Protein AF-X8E002-F1 (afdb_monomer)

Foldseek 3Di:
DDPPDPPCCCPPPPNDPVVCVVPPVVVVCPLAQHQQCVVDPVNVVVLPVPDDPVRSVVCVVVSSVVSNCVNNVPVDDDDPPDPDPDDDDDDDDDDDDDDD

pLDDT: mean 70.79, std 21.94, range [33.16, 97.94]

Organism: NCBI:txid1299334

Secondary structure (DSSP, 8-state):
--------GGGSTT--HHHHHHT-GGG--TTTTS-HHHH-HHHHHHHHHHS-HHHHHHHHHHHHHHHHHHTT---S-PPPPP------------------

Structure (mmCIF, N/CA/C/O backbone):
data_AF-X8E002-F1
#
_entry.id   AF-X8E002-F1
#
loop_
_atom_site.group_PDB
_atom_site.id
_atom_site.type_symbol
_atom_site.label_atom_id
_atom_site.label_alt_id
_atom_site.label_comp_id
_atom_site.label_asym_id
_atom_site.label_entity_id
_atom_site.label_seq_id
_atom_site.pdbx_PDB_ins_code
_atom_site.Cartn_x
_atom_site.Cartn_y
_atom_site.Cartn_z
_atom_site.occupancy
_atom_site.B_iso_or_equiv
_atom_site.auth_seq_id
_atom_site.auth_comp_id
_atom_site.auth_asym_id
_atom_site.auth_atom_id
_atom_site.pdbx_PDB_model_num
ATOM 1 N N . MET A 1 1 ? -12.695 -11.839 -31.600 1.00 43.66 1 MET A N 1
ATOM 2 C CA . MET A 1 1 ? -11.827 -11.661 -30.417 1.00 43.66 1 MET A CA 1
ATOM 3 C C . MET A 1 1 ? -10.729 -10.726 -30.858 1.00 43.66 1 MET A C 1
ATOM 5 O O . MET A 1 1 ? -9.981 -11.103 -31.743 1.00 43.66 1 MET A O 1
ATOM 9 N N . SER A 1 2 ? -10.803 -9.481 -30.387 1.00 46.84 2 SER A N 1
ATOM 10 C CA . SER A 1 2 ? -10.065 -8.335 -30.922 1.00 46.84 2 SER A CA 1
ATOM 11 C C . SER A 1 2 ? -8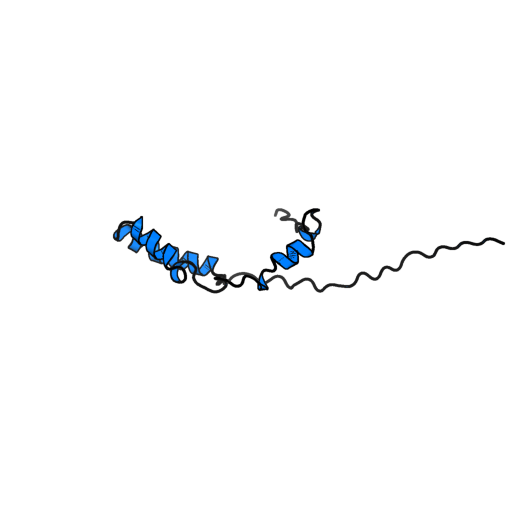.564 -8.572 -30.889 1.00 46.84 2 SER A C 1
ATOM 13 O O . SER A 1 2 ? -8.043 -8.967 -29.844 1.00 46.84 2 SER A O 1
ATOM 15 N N . ASP A 1 3 ? -7.914 -8.268 -32.010 1.00 48.09 3 ASP A N 1
ATOM 16 C CA . ASP A 1 3 ? -6.507 -7.904 -32.103 1.00 48.09 3 ASP A CA 1
ATOM 17 C C . ASP A 1 3 ? -6.197 -6.847 -31.035 1.00 48.09 3 ASP A C 1
ATOM 19 O O . ASP A 1 3 ? -6.311 -5.645 -31.255 1.00 48.09 3 ASP A O 1
ATOM 23 N N . TYR A 1 4 ? -5.817 -7.282 -29.834 1.00 49.81 4 TYR A N 1
ATOM 24 C CA . TYR A 1 4 ? -4.817 -6.540 -29.078 1.00 49.81 4 TYR A CA 1
ATOM 25 C C . TYR A 1 4 ? -3.509 -6.804 -29.807 1.00 49.81 4 TYR A C 1
ATOM 27 O O . TYR A 1 4 ? -2.717 -7.668 -29.418 1.00 49.81 4 TYR A O 1
ATOM 35 N N . ASP A 1 5 ? -3.387 -6.120 -30.944 1.00 51.22 5 ASP A N 1
ATOM 36 C CA . ASP A 1 5 ? -2.207 -6.091 -31.775 1.00 51.22 5 ASP A CA 1
ATOM 37 C C . ASP A 1 5 ? -1.007 -5.891 -30.862 1.00 51.22 5 ASP A C 1
ATOM 39 O O . ASP A 1 5 ? -1.016 -5.094 -29.917 1.00 51.22 5 ASP A O 1
ATOM 43 N N . VAL A 1 6 ? 0.016 -6.695 -31.109 1.00 57.56 6 VAL A N 1
ATOM 44 C CA . VAL A 1 6 ? 1.308 -6.556 -30.461 1.00 57.56 6 VAL A CA 1
ATOM 45 C C . VAL A 1 6 ? 1.857 -5.211 -30.915 1.00 57.56 6 VAL A C 1
ATOM 47 O O . VAL A 1 6 ? 2.531 -5.125 -31.938 1.00 57.56 6 VAL A O 1
ATOM 50 N N . GLU A 1 7 ? 1.516 -4.155 -30.178 1.00 57.69 7 GLU A N 1
ATOM 51 C CA . GLU A 1 7 ? 2.050 -2.822 -30.393 1.00 57.69 7 GLU A CA 1
ATOM 52 C C . GLU A 1 7 ? 3.564 -2.958 -30.392 1.00 57.69 7 GLU A C 1
ATOM 54 O O . GLU A 1 7 ? 4.182 -3.350 -29.395 1.00 57.69 7 GLU A O 1
ATOM 59 N N . ALA A 1 8 ? 4.168 -2.695 -31.546 1.00 66.81 8 ALA A N 1
ATOM 60 C CA . ALA A 1 8 ? 5.606 -2.679 -31.689 1.00 66.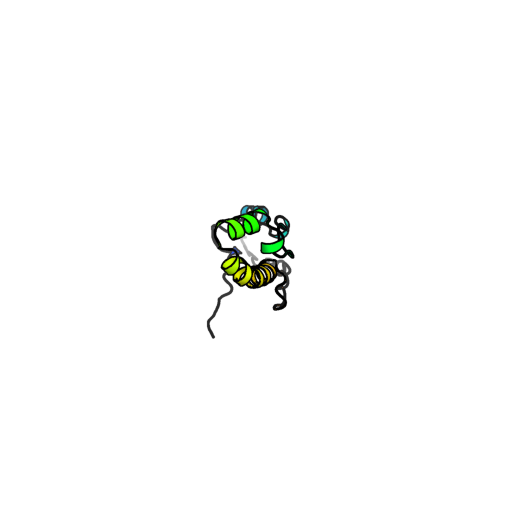81 8 ALA A CA 1
ATOM 61 C C . ALA A 1 8 ? 6.108 -1.381 -31.052 1.00 66.81 8 ALA A C 1
ATOM 63 O O . ALA A 1 8 ? 6.580 -0.485 -31.745 1.00 66.81 8 ALA A O 1
ATOM 64 N N . VAL A 1 9 ? 5.977 -1.275 -29.724 1.00 65.62 9 VAL A N 1
ATOM 65 C CA . VAL A 1 9 ? 6.391 -0.121 -28.915 1.00 65.62 9 VAL A CA 1
ATOM 66 C C . VAL A 1 9 ? 7.856 0.219 -29.198 1.00 65.62 9 VAL A C 1
ATOM 68 O O . VAL A 1 9 ? 8.227 1.387 -29.208 1.00 65.62 9 VAL A O 1
ATOM 71 N N . ASP A 1 10 ? 8.666 -0.781 -29.548 1.00 65.62 10 ASP A N 1
ATOM 72 C CA . ASP A 1 10 ? 10.064 -0.651 -29.975 1.00 65.62 10 ASP A CA 1
ATOM 73 C C . ASP A 1 10 ? 10.264 0.088 -31.315 1.00 65.62 10 ASP A C 1
ATOM 75 O O . ASP A 1 10 ? 11.369 0.527 -31.615 1.00 65.62 10 ASP A O 1
ATOM 79 N N . ARG A 1 11 ? 9.220 0.231 -32.143 1.00 70.12 11 ARG A N 1
ATOM 80 C CA . ARG A 1 11 ? 9.248 0.947 -33.435 1.00 70.12 11 ARG A CA 1
ATOM 81 C C . ARG A 1 11 ? 8.759 2.389 -33.334 1.00 70.12 11 ARG A C 1
ATOM 83 O O . ARG A 1 11 ? 8.813 3.116 -34.325 1.00 70.12 11 ARG A O 1
ATOM 90 N N . LEU A 1 12 ? 8.266 2.810 -32.169 1.00 79.69 12 LEU A N 1
ATOM 91 C CA . LEU A 1 12 ? 7.811 4.181 -31.975 1.00 79.69 12 LEU A CA 1
ATOM 92 C C . LEU A 1 12 ? 9.016 5.134 -32.021 1.00 79.69 12 LEU A C 1
ATOM 94 O O . LEU A 1 12 ? 10.057 4.830 -31.438 1.00 79.69 12 LEU A O 1
ATOM 98 N N . PRO A 1 13 ? 8.889 6.319 -32.643 1.00 74.94 13 PRO A N 1
ATOM 99 C CA . PRO A 1 13 ? 10.005 7.254 -32.832 1.00 74.94 13 PRO A CA 1
ATOM 100 C C . PRO A 1 13 ? 10.615 7.774 -31.516 1.00 74.94 13 PRO A C 1
ATOM 102 O O . PRO A 1 13 ? 11.707 8.332 -31.512 1.00 74.94 13 PRO A O 1
ATOM 105 N N . PHE A 1 14 ? 9.928 7.579 -30.389 1.00 75.69 14 PHE A N 1
ATOM 106 C CA . PHE A 1 14 ? 10.372 7.933 -29.038 1.00 75.69 14 PHE A CA 1
ATOM 107 C C . PHE A 1 14 ? 10.814 6.726 -28.190 1.00 75.69 14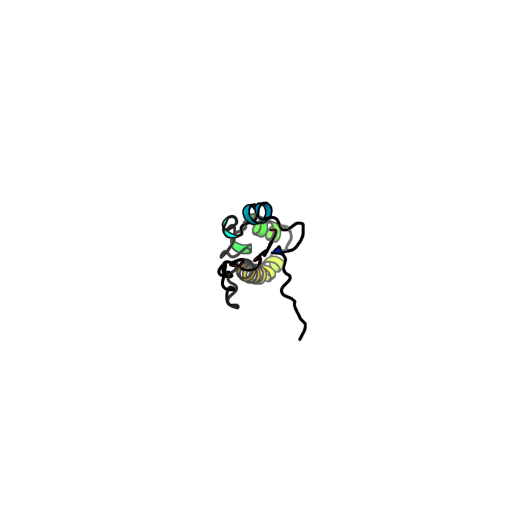 PHE A C 1
ATOM 109 O O . PHE A 1 14 ? 11.024 6.870 -26.980 1.00 75.69 14 PHE A O 1
ATOM 116 N N . SER A 1 15 ? 10.914 5.537 -28.787 1.00 71.38 15 SER A N 1
ATOM 117 C CA . SER A 1 15 ? 11.391 4.309 -28.147 1.00 71.38 15 SER A CA 1
ATOM 118 C C . SER A 1 15 ? 12.861 4.085 -28.502 1.00 71.38 15 SER A C 1
ATOM 120 O O . SER A 1 15 ? 13.215 3.291 -29.368 1.00 71.38 15 SER A O 1
ATOM 122 N N . THR A 1 16 ? 13.742 4.878 -27.889 1.00 82.75 16 THR A N 1
ATOM 123 C CA . THR A 1 16 ? 15.191 4.779 -28.113 1.00 82.75 16 THR A CA 1
ATOM 124 C C . THR A 1 16 ? 15.821 3.742 -27.183 1.00 82.75 16 THR A C 1
ATOM 126 O O . THR A 1 16 ? 15.363 3.543 -26.057 1.00 82.75 16 THR A O 1
ATOM 129 N N . ALA A 1 17 ? 16.928 3.126 -27.613 1.00 79.94 17 ALA A N 1
ATOM 130 C CA . ALA A 1 17 ? 17.685 2.188 -26.777 1.00 79.94 17 ALA A CA 1
ATOM 131 C C . ALA A 1 17 ? 18.165 2.831 -25.462 1.00 79.94 17 ALA A C 1
ATOM 133 O O . ALA A 1 17 ? 18.145 2.195 -24.415 1.00 79.94 17 ALA A O 1
ATOM 134 N N . GLU A 1 18 ? 18.526 4.114 -25.497 1.00 82.75 18 GLU A N 1
ATOM 135 C CA . GLU A 1 18 ? 18.917 4.880 -24.310 1.00 82.75 18 GLU A CA 1
ATOM 136 C C . GLU A 1 18 ? 17.759 5.035 -23.308 1.00 82.75 18 GLU A C 1
ATOM 138 O O . GLU A 1 18 ? 17.945 4.885 -22.100 1.00 82.75 18 GLU A O 1
ATOM 143 N N . LYS A 1 19 ? 16.537 5.290 -23.797 1.00 79.06 19 LYS A N 1
ATOM 144 C CA . LYS A 1 19 ? 15.335 5.353 -22.956 1.00 79.06 19 LYS A CA 1
ATOM 145 C C . LYS A 1 19 ? 14.996 3.979 -22.376 1.00 79.06 19 LYS A C 1
ATOM 147 O O . LYS A 1 19 ? 14.644 3.898 -21.202 1.00 79.06 19 LYS A O 1
ATOM 152 N N . ALA A 1 20 ? 15.120 2.921 -23.177 1.00 79.38 20 ALA A N 1
ATOM 153 C CA . ALA A 1 20 ? 14.899 1.550 -22.730 1.00 79.38 20 ALA A CA 1
ATOM 154 C C . ALA A 1 20 ? 15.900 1.139 -21.638 1.00 79.38 20 ALA A C 1
ATOM 156 O O . ALA A 1 20 ? 15.494 0.557 -20.638 1.00 79.38 20 ALA A O 1
ATOM 157 N N . GLU A 1 21 ? 17.180 1.501 -21.779 1.00 81.69 21 GLU A N 1
ATOM 158 C CA . GLU A 1 21 ? 18.211 1.254 -20.762 1.00 81.69 2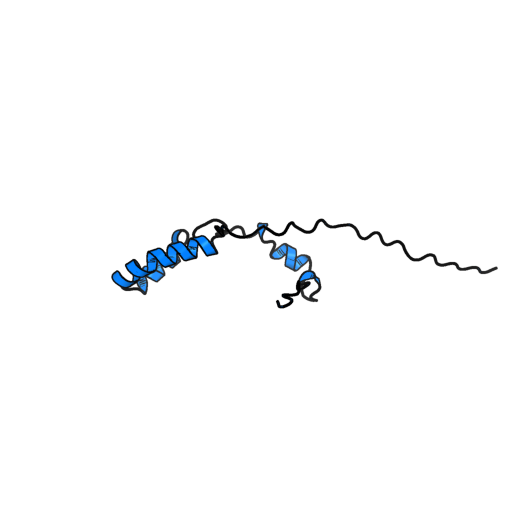1 GLU A CA 1
ATOM 159 C C . GLU A 1 21 ? 17.902 1.987 -19.453 1.00 81.69 21 GLU A C 1
ATOM 161 O O . GLU A 1 21 ? 17.945 1.394 -18.375 1.00 81.69 21 GLU A O 1
ATOM 166 N N . ARG A 1 22 ? 17.524 3.270 -19.548 1.00 82.00 22 ARG A N 1
ATOM 167 C CA . ARG A 1 22 ? 17.183 4.101 -18.387 1.00 82.00 22 ARG A CA 1
ATOM 168 C C . ARG A 1 22 ? 16.029 3.521 -17.576 1.00 82.00 22 ARG A C 1
ATOM 170 O O . ARG A 1 22 ? 16.067 3.612 -16.360 1.00 82.00 22 ARG A O 1
ATOM 177 N N . TYR A 1 23 ? 15.029 2.933 -18.234 1.00 76.19 23 TYR A N 1
ATOM 178 C CA . TYR A 1 23 ? 13.837 2.368 -17.593 1.00 76.19 23 TYR A CA 1
ATOM 179 C C . TYR A 1 23 ? 13.825 0.835 -17.563 1.00 76.19 23 TYR A C 1
ATOM 181 O O . TYR A 1 23 ? 12.755 0.236 -17.433 1.00 76.19 23 TYR A O 1
ATOM 189 N N . ARG A 1 24 ? 14.997 0.188 -17.664 1.00 77.94 24 ARG A N 1
ATOM 190 C CA . ARG A 1 24 ? 15.107 -1.268 -17.519 1.00 77.94 24 ARG A CA 1
ATOM 191 C C . ARG A 1 24 ? 14.462 -1.710 -16.217 1.00 77.94 24 ARG A C 1
ATOM 193 O O . ARG A 1 24 ? 14.876 -1.296 -15.136 1.00 77.94 24 ARG A O 1
ATOM 200 N N . THR A 1 25 ? 13.444 -2.556 -16.322 1.00 70.62 25 THR A N 1
ATOM 201 C CA . THR A 1 25 ? 12.642 -3.002 -15.179 1.00 70.62 25 THR A CA 1
ATOM 202 C C . THR A 1 25 ? 13.502 -3.696 -14.120 1.00 70.62 25 THR A C 1
ATOM 204 O O . THR A 1 25 ? 13.241 -3.556 -12.930 1.00 70.62 25 THR A O 1
ATOM 207 N N . GLU A 1 26 ? 14.576 -4.375 -14.529 1.00 75.50 26 GLU A N 1
ATOM 208 C CA . GLU A 1 26 ? 15.538 -5.036 -13.641 1.00 75.50 26 GLU A CA 1
ATOM 209 C C . GLU A 1 26 ? 16.270 -4.065 -12.707 1.00 75.50 26 GLU A C 1
ATOM 211 O O . GLU A 1 26 ? 16.701 -4.481 -11.631 1.00 75.50 26 GLU A O 1
ATOM 216 N N . ASN A 1 27 ? 16.376 -2.788 -13.091 1.00 77.75 27 ASN A N 1
ATOM 217 C CA . ASN A 1 27 ? 16.993 -1.732 -12.288 1.00 77.75 27 ASN A CA 1
ATOM 218 C C . ASN A 1 27 ? 16.027 -1.168 -11.230 1.00 77.75 27 ASN A C 1
ATOM 220 O O . ASN A 1 27 ? 16.462 -0.516 -10.283 1.00 77.75 27 ASN A O 1
ATOM 224 N N . TYR A 1 28 ? 14.724 -1.438 -11.360 1.00 69.06 28 TYR A N 1
ATOM 225 C CA . TYR A 1 28 ? 13.663 -0.934 -10.486 1.00 69.06 28 TYR A CA 1
ATOM 226 C C . TYR A 1 28 ? 12.899 -2.091 -9.838 1.00 69.06 28 TYR A C 1
ATOM 228 O O . TYR A 1 28 ? 11.702 -2.272 -10.036 1.00 69.06 28 TYR A O 1
ATOM 236 N N . GLN A 1 29 ? 13.602 -2.884 -9.030 1.00 66.38 29 GLN A N 1
ATOM 237 C CA . GLN A 1 29 ? 13.013 -4.023 -8.308 1.00 66.38 29 GLN A CA 1
ATOM 238 C C . GLN A 1 29 ? 12.168 -3.608 -7.093 1.00 66.38 29 GLN A C 1
ATOM 240 O O . GLN A 1 29 ? 11.574 -4.459 -6.430 1.00 66.38 29 GLN A O 1
ATOM 245 N N . GLY A 1 30 ? 12.133 -2.312 -6.772 1.00 71.62 30 GLY A N 1
ATOM 246 C CA . GLY A 1 30 ? 11.433 -1.778 -5.608 1.00 71.62 30 GLY A CA 1
ATOM 247 C C . GLY A 1 30 ? 9.969 -2.217 -5.570 1.00 71.62 30 GLY A C 1
ATOM 248 O O . GLY A 1 30 ? 9.235 -2.037 -6.537 1.00 71.62 30 GLY A O 1
ATOM 249 N N . ALA A 1 31 ? 9.577 -2.818 -4.444 1.00 63.94 31 ALA A N 1
ATOM 250 C CA . ALA A 1 31 ? 8.250 -3.372 -4.161 1.00 63.94 31 ALA A CA 1
ATOM 251 C C . ALA A 1 31 ? 7.771 -4.524 -5.074 1.00 63.94 31 ALA A C 1
ATOM 253 O O . AL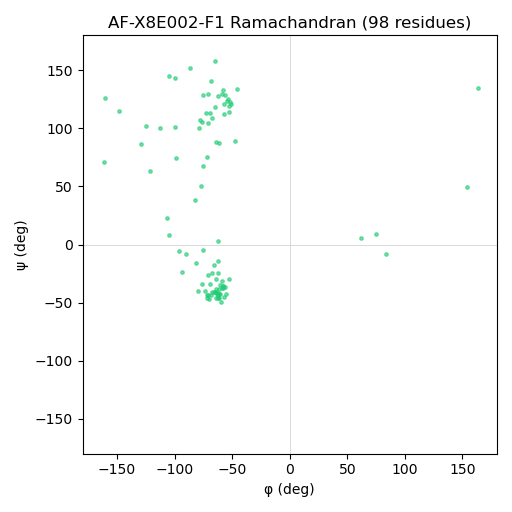A A 1 31 ? 6.650 -5.011 -4.906 1.00 63.94 31 ALA A O 1
ATOM 254 N N . VAL A 1 32 ? 8.607 -5.026 -5.990 1.00 72.88 32 VAL A N 1
ATOM 255 C CA . VAL A 1 32 ? 8.310 -6.246 -6.754 1.00 72.88 32 VAL A CA 1
ATOM 256 C C . VAL A 1 32 ? 8.398 -7.454 -5.818 1.00 72.88 32 VAL A C 1
ATOM 258 O O . VAL A 1 32 ? 9.370 -7.640 -5.095 1.00 72.88 32 VAL A O 1
ATOM 261 N N . GLY A 1 33 ? 7.372 -8.295 -5.824 1.00 73.94 33 GLY A N 1
ATOM 262 C CA . GLY A 1 33 ? 7.226 -9.465 -4.952 1.00 73.94 33 GLY A CA 1
ATOM 263 C C . GLY A 1 33 ? 6.658 -9.171 -3.557 1.00 73.94 33 GLY A C 1
ATOM 264 O O . GLY A 1 33 ? 6.358 -10.116 -2.825 1.00 73.94 33 GLY A O 1
ATOM 265 N N . LEU A 1 34 ? 6.499 -7.901 -3.173 1.00 82.56 34 LEU A N 1
ATOM 266 C CA . LEU A 1 34 ? 6.096 -7.495 -1.824 1.00 82.56 34 LEU A CA 1
ATOM 267 C C . LEU A 1 34 ? 4.640 -7.045 -1.784 1.00 82.56 34 LEU A C 1
ATOM 269 O O . LEU A 1 34 ? 4.159 -6.412 -2.711 1.00 82.56 34 LEU A O 1
ATOM 273 N N . ASN A 1 35 ? 3.936 -7.314 -0.686 1.00 88.81 35 ASN A N 1
ATOM 274 C CA . ASN A 1 35 ? 2.598 -6.766 -0.501 1.00 88.81 35 ASN A CA 1
ATOM 275 C C . ASN A 1 35 ? 2.688 -5.243 -0.330 1.00 88.81 35 ASN A C 1
ATOM 277 O O . ASN A 1 35 ? 3.135 -4.776 0.714 1.00 88.81 35 ASN A O 1
ATOM 281 N N . TRP A 1 36 ? 2.241 -4.485 -1.331 1.00 88.56 36 TRP A N 1
ATOM 282 C CA . TRP A 1 36 ? 2.399 -3.026 -1.347 1.00 88.56 36 TRP A CA 1
ATOM 283 C C . TRP A 1 36 ? 1.774 -2.327 -0.136 1.00 88.56 36 TRP A C 1
ATOM 285 O O . TRP A 1 36 ? 2.360 -1.383 0.375 1.00 88.56 36 TRP A O 1
ATOM 295 N N . TYR A 1 37 ? 0.640 -2.818 0.373 1.00 92.44 37 TYR A N 1
ATOM 296 C CA . TYR A 1 37 ? 0.012 -2.244 1.564 1.00 92.44 37 TYR A CA 1
ATOM 297 C C . TYR A 1 37 ? 0.828 -2.526 2.833 1.00 92.44 37 TYR A C 1
ATOM 299 O O . TYR A 1 37 ? 1.120 -1.621 3.611 1.00 92.44 37 TYR A O 1
ATOM 307 N N . ARG A 1 38 ? 1.268 -3.775 3.032 1.00 91.88 38 ARG A N 1
ATOM 308 C CA . ARG A 1 38 ? 2.057 -4.153 4.221 1.00 91.88 38 ARG A CA 1
ATOM 309 C C . ARG A 1 38 ? 3.476 -3.591 4.217 1.00 91.88 38 ARG A C 1
ATOM 311 O O . ARG A 1 38 ? 4.062 -3.431 5.283 1.00 91.88 38 ARG A O 1
ATOM 318 N N . SER A 1 39 ? 4.033 -3.329 3.041 1.00 90.56 39 SER A N 1
ATOM 319 C CA . SER A 1 39 ? 5.403 -2.840 2.883 1.00 90.56 39 SER A CA 1
ATOM 320 C C . SER A 1 39 ? 5.526 -1.316 2.891 1.00 90.56 39 SER A C 1
ATOM 322 O O . SER A 1 39 ? 6.654 -0.834 2.943 1.00 90.56 39 SER A O 1
ATOM 324 N N . ASP A 1 40 ? 4.417 -0.569 2.872 1.00 91.19 40 ASP A N 1
ATOM 325 C CA . ASP A 1 40 ? 4.407 0.898 2.906 1.00 91.19 40 ASP A CA 1
ATOM 326 C C . ASP A 1 40 ? 3.801 1.435 4.224 1.00 91.19 40 ASP A C 1
ATOM 328 O O . ASP A 1 40 ? 2.575 1.507 4.372 1.00 91.19 40 ASP A O 1
ATOM 332 N N . PRO A 1 41 ? 4.642 1.845 5.194 1.00 93.56 41 PRO A N 1
ATOM 333 C CA . PRO A 1 41 ? 4.184 2.449 6.445 1.00 93.56 41 PRO A CA 1
ATOM 334 C C . PRO A 1 41 ? 3.459 3.786 6.253 1.00 93.56 41 PRO A C 1
ATOM 336 O O . PRO A 1 41 ? 2.582 4.128 7.044 1.00 93.56 41 PRO A O 1
ATOM 339 N N . THR A 1 42 ? 3.806 4.547 5.210 1.00 95.88 42 THR A N 1
ATOM 340 C CA . THR A 1 42 ? 3.159 5.832 4.913 1.00 95.88 42 THR A CA 1
ATOM 341 C C . THR A 1 42 ? 1.728 5.591 4.469 1.00 95.88 42 THR A C 1
ATOM 343 O O . THR A 1 42 ? 0.811 6.257 4.943 1.00 95.88 42 THR A O 1
ATOM 346 N N . LEU A 1 43 ? 1.516 4.596 3.607 1.00 94.31 43 LEU A N 1
ATOM 347 C CA . LEU A 1 43 ? 0.182 4.206 3.177 1.00 94.31 43 LEU A CA 1
ATOM 348 C C . LEU A 1 43 ? -0.672 3.716 4.352 1.00 94.31 43 LEU A C 1
ATOM 350 O O . LEU A 1 43 ? -1.808 4.161 4.489 1.00 94.31 43 LEU A O 1
ATOM 354 N N . GLN A 1 44 ? -0.128 2.865 5.228 1.00 96.25 44 GLN A N 1
ATOM 355 C CA . GLN A 1 44 ? -0.829 2.422 6.443 1.00 96.25 44 GLN A CA 1
ATOM 356 C C . GLN A 1 44 ? -1.233 3.607 7.326 1.00 96.25 44 GLN A C 1
ATOM 358 O O . GLN A 1 44 ? -2.381 3.694 7.759 1.00 96.25 44 GLN A O 1
ATOM 363 N N . PHE A 1 45 ? -0.315 4.554 7.534 1.00 97.44 45 PHE A N 1
ATOM 364 C CA . PHE A 1 45 ? -0.597 5.773 8.285 1.00 97.44 45 PHE A CA 1
ATOM 365 C C . PHE A 1 45 ? -1.700 6.612 7.632 1.00 97.44 45 PHE A C 1
ATOM 367 O O . PHE A 1 45 ? -2.623 7.042 8.318 1.00 97.44 45 PHE A O 1
ATOM 374 N N . MET A 1 46 ? -1.655 6.817 6.311 1.00 97.94 46 MET A N 1
ATOM 375 C CA . MET A 1 46 ? -2.704 7.560 5.609 1.00 97.94 46 MET A CA 1
ATOM 376 C C . MET A 1 46 ? -4.068 6.883 5.746 1.00 97.94 46 MET A C 1
ATOM 378 O O . MET A 1 46 ? -5.057 7.570 5.981 1.00 97.94 46 MET A O 1
ATOM 382 N N . MET A 1 47 ? -4.142 5.554 5.625 1.00 97.69 47 MET A N 1
ATOM 383 C CA . MET A 1 47 ? -5.412 4.839 5.788 1.00 97.69 47 MET A CA 1
ATOM 384 C C . MET A 1 47 ? -5.958 5.005 7.208 1.00 97.69 47 MET A C 1
ATOM 386 O O . MET A 1 47 ? -7.135 5.305 7.364 1.00 97.69 47 MET A O 1
ATOM 390 N N . ALA A 1 48 ? -5.101 4.911 8.228 1.00 96.81 48 ALA A N 1
ATOM 391 C CA . ALA A 1 48 ? -5.493 5.151 9.616 1.00 96.81 48 ALA A CA 1
ATOM 392 C C . ALA A 1 48 ? -5.859 6.614 9.920 1.00 96.81 48 ALA A C 1
ATOM 394 O O . ALA A 1 48 ? -6.596 6.875 10.865 1.00 96.81 48 ALA A O 1
ATOM 395 N N . TYR A 1 49 ? -5.345 7.568 9.141 1.00 97.56 49 TYR A N 1
ATOM 396 C CA . TYR A 1 49 ? -5.665 8.985 9.294 1.00 97.56 49 TYR A CA 1
ATOM 397 C C . TYR A 1 49 ? -7.016 9.358 8.667 1.00 97.56 49 TYR A C 1
ATOM 399 O O . TYR A 1 49 ? -7.751 10.164 9.232 1.00 97.56 49 TYR A O 1
ATOM 407 N N . TYR A 1 50 ? -7.335 8.803 7.493 1.00 97.81 50 TYR A N 1
ATOM 408 C CA . TYR A 1 50 ? -8.531 9.183 6.732 1.00 97.81 50 TYR A CA 1
ATOM 409 C C . TYR A 1 50 ? -9.761 8.319 7.008 1.00 97.81 50 TYR A C 1
ATOM 411 O O . TYR A 1 50 ? -10.872 8.783 6.762 1.00 97.81 50 TYR A O 1
ATOM 419 N N . LEU A 1 51 ? -9.582 7.086 7.481 1.00 97.31 51 LEU A N 1
ATOM 420 C CA . LEU A 1 51 ? -10.681 6.166 7.761 1.00 97.31 51 LEU A CA 1
ATOM 421 C C . LEU A 1 51 ? -11.001 6.149 9.253 1.00 97.31 51 LEU A C 1
ATOM 423 O O . LEU A 1 51 ? -10.100 6.186 10.094 1.00 97.31 51 LEU A O 1
ATOM 427 N N . GLN A 1 52 ? -12.286 6.033 9.582 1.00 97.62 52 GLN A N 1
ATOM 428 C CA . GLN A 1 52 ? -12.684 5.682 10.940 1.00 97.62 52 GLN A CA 1
ATOM 429 C C . GLN A 1 52 ? -12.206 4.262 11.289 1.00 97.62 52 GLN A C 1
ATOM 431 O O . GLN A 1 52 ? -11.954 3.451 10.392 1.00 97.62 52 GLN A O 1
ATOM 436 N N . PRO A 1 53 ? -12.065 3.917 12.582 1.00 97.12 53 PRO A N 1
ATOM 437 C CA . PRO A 1 53 ? -11.529 2.615 12.983 1.00 97.12 53 PRO A CA 1
ATOM 438 C C . PRO A 1 53 ? -12.294 1.407 12.417 1.00 97.12 53 PRO A C 1
ATOM 440 O O . PRO A 1 53 ? -11.687 0.394 12.077 1.00 97.12 53 PRO A O 1
ATOM 443 N N . ASP A 1 54 ? -13.616 1.504 12.301 1.00 97.69 54 ASP A N 1
ATOM 444 C CA . ASP A 1 54 ? -14.489 0.477 11.730 1.00 97.69 54 ASP A CA 1
ATOM 445 C C . ASP A 1 54 ? -14.365 0.383 10.202 1.00 97.69 54 ASP A C 1
ATOM 447 O O . ASP A 1 54 ? -14.295 -0.717 9.649 1.00 97.69 54 ASP A O 1
ATOM 451 N N . GLU A 1 55 ? -14.248 1.522 9.522 1.00 97.81 55 GLU A N 1
ATOM 452 C CA . GLU A 1 55 ? -13.983 1.589 8.082 1.00 97.81 55 GLU A CA 1
ATOM 453 C C . GLU A 1 55 ? -12.604 1.014 7.738 1.00 97.81 55 GLU A C 1
ATOM 455 O O . GLU A 1 55 ? -12.460 0.265 6.768 1.00 97.81 55 GLU A O 1
ATOM 460 N N . LEU A 1 56 ? -11.590 1.312 8.557 1.00 97.50 56 LEU A N 1
ATOM 461 C CA . LEU A 1 56 ? -10.250 0.756 8.411 1.00 97.50 56 LEU A CA 1
ATOM 462 C C . LEU A 1 56 ? -10.260 -0.759 8.616 1.00 97.50 56 LEU A C 1
ATOM 464 O O . LEU A 1 56 ? -9.691 -1.482 7.800 1.00 97.50 56 LEU A O 1
ATOM 468 N N . ALA A 1 57 ? -10.941 -1.248 9.657 1.00 97.44 57 ALA A N 1
ATOM 469 C CA . ALA A 1 57 ? -11.067 -2.681 9.920 1.00 97.44 57 ALA A CA 1
ATOM 470 C C . ALA A 1 57 ? -11.761 -3.425 8.766 1.00 97.44 57 ALA A C 1
ATOM 472 O O . ALA A 1 57 ? -11.398 -4.559 8.447 1.00 97.44 57 ALA A O 1
ATOM 473 N N . PHE A 1 58 ? -12.728 -2.781 8.106 1.00 97.31 58 PHE A N 1
ATOM 474 C CA . PHE A 1 58 ? -13.349 -3.308 6.894 1.00 97.31 58 PHE A CA 1
ATOM 475 C C . PHE A 1 58 ? -12.399 -3.275 5.685 1.00 97.31 58 PHE A C 1
ATOM 477 O O . PHE A 1 58 ? -12.325 -4.245 4.931 1.00 97.31 58 PHE A O 1
ATOM 484 N N . ALA A 1 59 ? -11.664 -2.181 5.483 1.00 96.62 59 ALA A N 1
ATOM 485 C CA . ALA A 1 59 ? -10.822 -1.973 4.306 1.00 96.62 59 ALA A CA 1
ATOM 486 C C . ALA A 1 59 ? -9.506 -2.771 4.339 1.00 96.62 59 ALA A C 1
ATOM 488 O O . ALA A 1 59 ? -9.027 -3.220 3.295 1.00 96.62 59 ALA A O 1
ATOM 489 N N . GLU A 1 60 ? -8.913 -2.975 5.514 1.00 95.81 60 GLU A N 1
ATOM 490 C CA . GLU A 1 60 ? -7.579 -3.558 5.692 1.00 95.81 60 GLU A CA 1
ATOM 491 C C . GLU A 1 6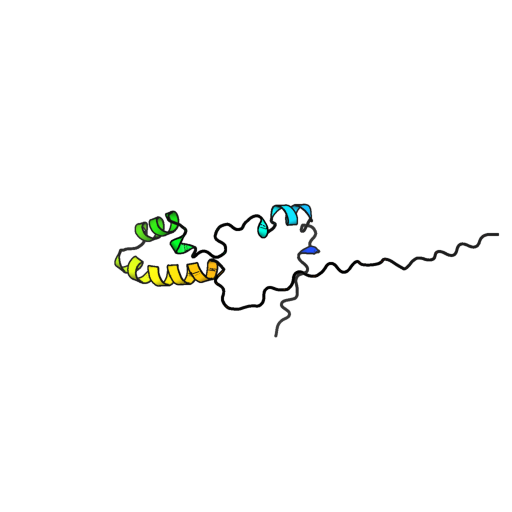0 ? -7.389 -4.946 5.034 1.00 95.81 60 GLU A C 1
ATOM 493 O O . GLU A 1 60 ? -6.367 -5.154 4.358 1.00 95.81 60 GLU A O 1
ATOM 498 N N . PRO A 1 61 ? -8.347 -5.894 5.113 1.00 96.19 61 PRO A N 1
ATOM 499 C CA . PRO A 1 61 ? -8.258 -7.163 4.390 1.00 96.19 61 PRO A CA 1
ATOM 500 C C . PRO A 1 61 ? -8.223 -6.981 2.865 1.00 96.19 61 PRO A C 1
ATOM 502 O O . PRO A 1 61 ? -7.473 -7.675 2.170 1.00 96.19 61 PRO A O 1
ATOM 505 N N . HIS A 1 62 ? -8.996 -6.032 2.329 1.00 95.31 62 HIS A N 1
ATOM 506 C CA . HIS A 1 62 ? -9.043 -5.738 0.895 1.00 95.31 62 HIS A CA 1
ATOM 507 C C . HIS A 1 62 ? -7.764 -5.049 0.417 1.00 95.31 62 HIS A C 1
ATOM 509 O O . HIS A 1 62 ? -7.201 -5.444 -0.605 1.00 95.31 62 HIS A O 1
ATOM 515 N N . LEU A 1 63 ? -7.262 -4.081 1.185 1.00 94.69 63 LEU A N 1
ATOM 516 C CA . LEU A 1 63 ? -5.997 -3.394 0.926 1.00 94.69 63 LEU A CA 1
ATOM 517 C C . LEU A 1 63 ? -4.825 -4.377 0.935 1.00 94.69 63 LEU A C 1
ATOM 519 O O . LEU A 1 63 ? -3.995 -4.370 0.026 1.00 94.69 63 LEU A O 1
ATOM 523 N N . THR A 1 64 ? -4.816 -5.303 1.895 1.00 93.44 64 THR A N 1
ATOM 524 C CA . THR A 1 64 ? -3.850 -6.402 1.931 1.00 93.44 64 THR A CA 1
ATOM 525 C C . THR A 1 64 ? -3.961 -7.260 0.671 1.00 93.44 64 THR A C 1
ATOM 527 O O . THR A 1 64 ? -2.947 -7.508 0.022 1.00 93.44 64 THR A O 1
ATOM 530 N N . ARG A 1 65 ? -5.167 -7.690 0.279 1.00 90.62 65 ARG A N 1
ATOM 531 C CA . ARG A 1 65 ? -5.371 -8.548 -0.900 1.00 90.62 65 ARG A CA 1
ATOM 532 C C . ARG A 1 65 ? -4.935 -7.876 -2.203 1.00 90.62 65 ARG A C 1
ATOM 534 O O . ARG A 1 65 ? -4.279 -8.512 -3.024 1.00 90.62 65 ARG A O 1
ATOM 541 N N . ILE A 1 66 ? -5.279 -6.604 -2.388 1.00 90.81 66 ILE A N 1
ATOM 542 C CA . ILE A 1 66 ? -4.865 -5.810 -3.551 1.00 90.81 66 ILE A CA 1
ATOM 543 C C . ILE A 1 66 ? -3.348 -5.611 -3.531 1.00 90.81 66 ILE A C 1
ATOM 545 O O . ILE A 1 66 ? -2.697 -5.789 -4.558 1.00 90.81 66 ILE A O 1
ATOM 549 N N . GLY A 1 67 ? -2.765 -5.345 -2.361 1.00 90.06 67 GLY A N 1
ATOM 550 C CA . GLY A 1 67 ? -1.321 -5.229 -2.188 1.00 90.06 67 GLY A CA 1
ATOM 551 C C . GLY A 1 67 ? -0.555 -6.485 -2.614 1.00 90.06 67 GLY A C 1
ATOM 552 O O . GLY A 1 67 ? 0.503 -6.363 -3.224 1.00 90.06 67 GLY A O 1
ATOM 553 N N . GLU A 1 68 ? -1.086 -7.689 -2.367 1.00 87.31 68 GLU A N 1
ATOM 554 C CA . GLU A 1 68 ? -0.490 -8.943 -2.869 1.00 87.31 68 GLU A CA 1
ATOM 555 C C . GLU A 1 68 ? -0.503 -9.035 -4.401 1.00 87.31 68 GLU A C 1
ATOM 557 O O . GLU A 1 68 ? 0.450 -9.541 -4.998 1.00 87.31 68 GLU A O 1
ATOM 562 N N . LEU A 1 69 ? -1.583 -8.567 -5.035 1.00 85.19 69 LEU A N 1
ATOM 563 C CA . LEU A 1 69 ? -1.754 -8.612 -6.489 1.00 85.19 69 LEU A CA 1
ATOM 564 C C . LEU A 1 69 ? -0.839 -7.604 -7.190 1.00 85.19 69 LEU A C 1
ATOM 566 O O . LEU A 1 69 ? -0.154 -7.964 -8.147 1.00 85.19 69 LEU A O 1
ATOM 570 N N . MET A 1 70 ? -0.797 -6.370 -6.685 1.00 80.19 70 MET A N 1
ATOM 571 C CA . MET A 1 70 ? 0.038 -5.288 -7.219 1.00 80.19 70 MET A CA 1
ATOM 572 C C . MET A 1 70 ? 1.528 -5.547 -6.981 1.00 80.19 70 MET A C 1
ATOM 574 O O . MET A 1 70 ? 2.360 -5.295 -7.847 1.00 80.19 70 MET A O 1
ATOM 578 N N . GLY A 1 71 ? 1.835 -6.178 -5.849 1.00 72.06 71 GLY A N 1
ATOM 579 C CA . GLY A 1 71 ? 3.138 -6.705 -5.476 1.00 72.06 71 GLY A CA 1
ATOM 580 C C . GLY A 1 71 ? 3.701 -7.796 -6.367 1.00 72.06 71 GLY A C 1
ATOM 581 O O . G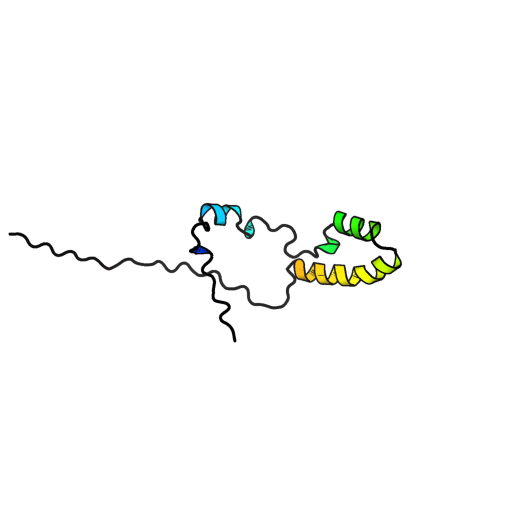LY A 1 71 ? 4.734 -8.357 -6.046 1.00 72.06 71 GLY A O 1
ATOM 582 N N . GLY A 1 72 ? 3.049 -8.188 -7.455 1.00 64.12 72 GLY A N 1
ATOM 583 C CA . GLY A 1 72 ? 3.605 -9.198 -8.349 1.00 64.12 72 GLY A CA 1
ATOM 584 C C . GLY A 1 72 ? 3.540 -10.630 -7.812 1.00 64.12 72 GLY A C 1
ATOM 585 O O . GLY A 1 72 ? 4.023 -11.536 -8.492 1.00 64.12 72 GLY A O 1
ATOM 586 N N . ARG A 1 73 ? 2.840 -10.907 -6.697 1.00 59.12 73 ARG A N 1
ATOM 587 C CA . ARG A 1 73 ? 2.328 -12.267 -6.432 1.00 59.12 73 ARG A CA 1
ATOM 588 C C . ARG A 1 73 ? 1.077 -12.513 -7.286 1.00 59.12 73 ARG A C 1
ATOM 590 O O . ARG A 1 73 ? 0.034 -12.967 -6.821 1.00 59.12 73 ARG A O 1
ATOM 597 N N . TRP A 1 74 ? 1.193 -12.227 -8.580 1.00 48.12 74 TRP A N 1
ATOM 598 C CA . TRP A 1 74 ? 0.204 -12.576 -9.582 1.00 48.12 74 TRP A CA 1
ATOM 599 C C . TRP A 1 74 ? 0.381 -14.055 -9.934 1.00 48.12 74 TRP A C 1
ATOM 601 O O . TRP A 1 74 ? 1.282 -14.444 -10.675 1.00 48.12 74 TRP A O 1
ATOM 611 N N . ARG A 1 75 ? -0.467 -14.918 -9.372 1.00 49.97 75 ARG A N 1
ATOM 612 C CA . ARG A 1 75 ? -0.408 -16.379 -9.558 1.00 49.97 75 ARG A CA 1
ATOM 613 C C . ARG A 1 75 ? -1.090 -16.840 -10.861 1.00 49.97 75 ARG A C 1
ATOM 615 O O . ARG A 1 75 ? -1.768 -17.864 -10.850 1.00 49.97 75 ARG A O 1
ATOM 622 N N . GLY A 1 76 ? -0.962 -16.092 -11.962 1.00 47.12 76 GLY A N 1
ATOM 62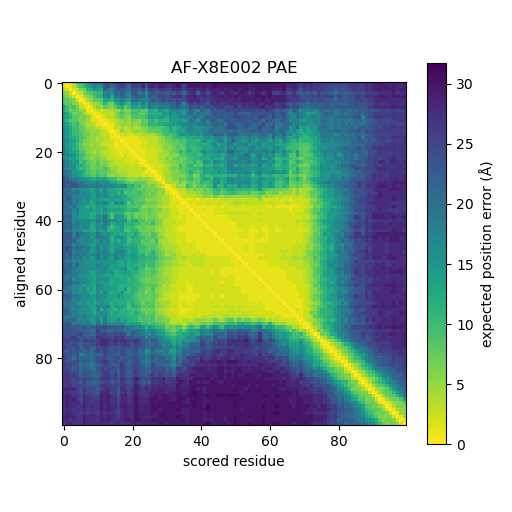3 C CA . GLY A 1 76 ? -1.754 -16.345 -13.173 1.00 47.12 76 GLY A CA 1
ATOM 624 C C . GLY A 1 76 ? -1.226 -15.727 -14.466 1.00 47.12 76 GLY A C 1
ATOM 625 O O . GLY A 1 76 ? -1.842 -14.817 -15.005 1.00 47.12 76 GLY A O 1
ATOM 626 N N . GLY A 1 77 ? -0.122 -16.236 -15.005 1.00 48.75 77 GLY A N 1
ATOM 627 C CA . GLY A 1 77 ? 0.225 -15.995 -16.408 1.00 48.75 77 GLY A CA 1
ATOM 628 C C . GLY A 1 77 ? 1.687 -16.306 -16.722 1.00 48.75 77 GLY A C 1
ATOM 629 O O . GLY A 1 77 ? 2.558 -15.909 -15.946 1.00 48.75 77 GLY A O 1
ATOM 630 N N . PRO A 1 78 ? 1.990 -17.014 -17.825 1.00 44.91 78 PRO A N 1
ATOM 631 C CA . PRO A 1 78 ? 3.368 -17.256 -18.224 1.00 44.91 78 PRO A CA 1
ATOM 632 C C . PRO A 1 78 ? 4.049 -15.914 -18.516 1.00 44.91 78 PRO A C 1
ATOM 634 O O . PRO A 1 78 ? 3.549 -15.109 -19.304 1.00 44.91 78 PRO A O 1
ATOM 637 N N . ARG A 1 79 ? 5.208 -15.675 -17.889 1.00 55.31 79 ARG A N 1
ATOM 638 C CA . ARG A 1 79 ? 6.147 -14.638 -18.337 1.00 55.31 79 ARG A CA 1
ATOM 639 C C . ARG A 1 79 ? 6.396 -14.884 -19.828 1.00 55.31 79 ARG A C 1
ATOM 641 O O . ARG A 1 79 ? 6.803 -15.991 -20.184 1.00 55.31 79 ARG A O 1
ATOM 648 N N . LYS A 1 80 ? 6.136 -13.897 -20.697 1.00 45.84 80 LYS A N 1
ATOM 649 C CA . LYS A 1 80 ? 6.523 -14.021 -22.109 1.00 45.84 80 LYS A CA 1
ATOM 650 C C . LYS A 1 80 ? 8.035 -14.287 -22.152 1.00 45.84 80 LYS A C 1
ATOM 652 O O . LYS A 1 80 ? 8.772 -13.545 -21.498 1.00 45.84 80 LYS A O 1
ATOM 657 N N . PRO A 1 81 ? 8.502 -15.325 -22.864 1.00 43.03 81 PRO A N 1
ATOM 658 C CA . PRO A 1 81 ? 9.927 -15.508 -23.072 1.00 43.03 81 PRO A CA 1
ATOM 659 C C . PRO A 1 81 ? 10.464 -14.261 -23.775 1.00 43.03 81 PRO A C 1
ATOM 661 O O . PRO A 1 81 ? 9.890 -13.793 -24.761 1.00 43.03 81 PRO A O 1
ATOM 664 N N . THR A 1 82 ? 11.533 -13.696 -23.221 1.00 48.97 82 THR A N 1
ATOM 665 C CA . THR A 1 82 ? 12.321 -12.644 -23.857 1.00 48.97 82 THR A CA 1
ATOM 666 C C . THR A 1 82 ? 12.677 -13.111 -25.262 1.00 48.97 82 THR A C 1
ATOM 668 O O . THR A 1 82 ? 13.268 -14.177 -25.433 1.00 48.97 82 THR A O 1
ATOM 671 N N . ALA A 1 83 ? 12.259 -12.348 -26.274 1.00 46.00 83 ALA A N 1
ATOM 672 C CA . ALA A 1 83 ? 12.530 -12.681 -27.661 1.00 46.00 83 ALA A CA 1
ATOM 673 C C . ALA A 1 83 ? 14.046 -12.812 -27.851 1.00 46.00 83 ALA A C 1
ATOM 675 O O . ALA A 1 83 ? 14.795 -11.841 -27.726 1.00 46.00 83 ALA A O 1
ATOM 676 N N . THR A 1 84 ? 14.503 -14.035 -28.114 1.00 43.59 84 THR A N 1
ATOM 677 C CA . THR A 1 84 ? 15.874 -14.303 -28.526 1.00 43.59 84 THR A CA 1
ATOM 678 C C . THR A 1 84 ? 16.142 -13.483 -29.782 1.00 43.59 84 THR A C 1
ATOM 680 O O . THR A 1 84 ? 15.443 -13.615 -30.787 1.00 43.59 84 THR A O 1
ATOM 683 N N . ARG A 1 85 ? 17.143 -12.603 -29.706 1.00 43.41 85 ARG A N 1
ATOM 684 C CA . ARG A 1 85 ? 17.636 -11.787 -30.816 1.00 43.41 85 ARG A CA 1
ATOM 685 C C . ARG A 1 85 ? 18.165 -12.713 -31.916 1.00 43.41 85 ARG A C 1
ATOM 687 O O . ARG A 1 85 ? 19.347 -13.041 -31.929 1.00 43.41 85 ARG A O 1
ATOM 694 N N . HIS A 1 86 ? 17.302 -13.158 -32.826 1.00 36.66 86 HIS A N 1
ATOM 695 C CA . HIS A 1 86 ? 17.750 -13.807 -34.051 1.00 36.66 86 HIS A CA 1
ATOM 696 C C . HIS A 1 86 ? 18.349 -12.741 -34.968 1.00 36.66 86 HIS A C 1
ATOM 698 O O . HIS A 1 86 ? 17.667 -11.816 -35.409 1.00 36.66 86 HIS A O 1
ATOM 704 N N . GLY A 1 87 ? 19.661 -12.855 -35.181 1.00 37.44 87 GLY A N 1
ATOM 705 C CA . GLY A 1 87 ? 20.427 -12.018 -36.091 1.00 37.44 87 GLY A CA 1
ATOM 706 C C . GLY A 1 87 ? 19.823 -12.041 -37.491 1.00 37.44 87 GLY A C 1
ATOM 707 O O . GLY A 1 87 ? 19.654 -13.097 -38.096 1.00 37.44 87 GLY A O 1
ATOM 708 N N . TRP A 1 88 ? 19.493 -10.856 -37.992 1.00 33.19 88 TRP A N 1
ATOM 709 C CA . TRP A 1 88 ? 19.193 -10.639 -39.397 1.00 33.19 88 TRP A CA 1
ATOM 710 C C . TRP A 1 88 ? 20.517 -10.639 -40.169 1.00 33.19 88 TRP A C 1
ATOM 712 O O . TRP A 1 88 ? 21.291 -9.686 -40.086 1.00 33.19 88 TRP A O 1
ATOM 722 N N . ASN A 1 89 ? 20.784 -11.719 -40.901 1.00 39.19 89 ASN A N 1
ATOM 723 C CA . ASN A 1 89 ? 21.858 -11.765 -41.885 1.00 39.19 89 ASN A CA 1
ATOM 724 C C . ASN A 1 89 ? 21.372 -11.035 -43.141 1.00 39.19 89 ASN A C 1
ATOM 726 O O . ASN A 1 89 ? 20.521 -11.541 -43.871 1.00 39.19 89 ASN A O 1
ATOM 730 N N . ALA A 1 90 ? 21.901 -9.839 -43.390 1.00 37.56 90 ALA A N 1
ATOM 731 C CA . ALA A 1 90 ? 21.707 -9.152 -44.657 1.00 37.56 90 ALA A CA 1
ATOM 732 C C . ALA A 1 90 ? 22.511 -9.883 -45.744 1.00 37.56 90 ALA A C 1
ATOM 734 O O . ALA A 1 90 ? 23.733 -9.782 -45.815 1.00 37.56 90 ALA A O 1
ATOM 735 N N . THR A 1 91 ? 21.830 -10.643 -46.598 1.00 43.91 91 THR A N 1
ATOM 736 C CA . THR A 1 91 ? 22.392 -11.131 -47.861 1.00 43.91 91 THR A CA 1
ATOM 737 C C . THR A 1 91 ? 21.417 -10.798 -48.972 1.00 43.91 91 THR A C 1
ATOM 739 O O . THR A 1 91 ? 20.565 -11.607 -49.313 1.00 43.91 91 THR A O 1
ATOM 742 N N . THR A 1 92 ? 21.520 -9.597 -49.538 1.00 38.53 92 THR A N 1
ATOM 743 C CA . THR A 1 92 ? 21.097 -9.318 -50.918 1.00 38.53 92 THR A CA 1
ATOM 744 C C . THR A 1 92 ? 21.788 -8.043 -51.388 1.00 38.53 92 THR A C 1
ATOM 746 O O . THR A 1 92 ? 21.687 -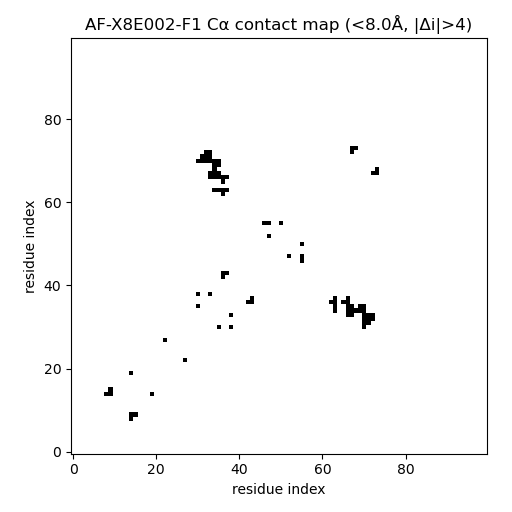7.012 -50.730 1.00 38.53 92 THR A O 1
ATOM 749 N N . GLY A 1 93 ? 22.483 -8.112 -52.524 1.00 33.16 93 GLY A N 1
ATOM 750 C CA . GLY A 1 93 ? 23.031 -6.930 -53.188 1.00 33.16 93 GLY A CA 1
ATOM 751 C C . GLY A 1 93 ? 24.248 -7.212 -54.059 1.00 33.16 93 GLY A C 1
ATOM 752 O O . GLY A 1 93 ? 25.260 -6.537 -53.918 1.00 33.16 93 GLY A O 1
ATOM 753 N N . GLY A 1 94 ? 24.176 -8.219 -54.935 1.00 33.72 94 GLY A N 1
ATOM 754 C CA . GLY A 1 94 ? 25.130 -8.345 -56.033 1.00 33.72 94 GLY A CA 1
ATOM 755 C C . GLY A 1 94 ? 24.893 -7.219 -57.038 1.00 33.72 94 GLY A C 1
ATOM 756 O O . GLY A 1 94 ? 23.845 -7.181 -57.676 1.00 33.72 94 GLY A O 1
ATOM 757 N N . ALA A 1 95 ? 25.852 -6.304 -57.161 1.00 37.91 95 ALA A N 1
ATOM 758 C CA . ALA A 1 95 ? 25.913 -5.343 -58.252 1.00 37.91 95 ALA A CA 1
ATOM 759 C C . ALA A 1 95 ? 26.918 -5.858 -59.289 1.00 37.91 95 ALA A C 1
ATOM 761 O O . ALA A 1 95 ? 28.131 -5.768 -59.111 1.00 37.91 95 ALA A O 1
ATOM 762 N N . THR A 1 96 ? 26.401 -6.434 -60.370 1.00 43.00 96 THR A N 1
ATOM 763 C CA . THR A 1 96 ? 27.104 -6.526 -61.650 1.00 43.00 96 THR A CA 1
ATOM 764 C C . THR A 1 96 ? 27.311 -5.118 -62.198 1.00 43.00 96 THR A C 1
ATOM 766 O O . THR A 1 96 ? 26.334 -4.452 -62.530 1.00 43.00 96 THR A O 1
ATOM 769 N N . THR A 1 97 ? 28.567 -4.709 -62.371 1.00 40.44 97 THR A N 1
ATOM 770 C CA . THR A 1 97 ? 28.930 -3.674 -63.345 1.00 40.44 97 THR A CA 1
ATOM 771 C C . THR A 1 97 ? 30.003 -4.250 -64.253 1.00 40.44 97 THR A C 1
ATOM 773 O O . THR A 1 97 ? 31.169 -4.363 -63.884 1.00 40.44 97 THR A O 1
ATOM 776 N N . SER A 1 98 ? 29.572 -4.644 -65.446 1.00 36.41 98 SER A N 1
ATOM 777 C CA . SER A 1 98 ? 30.411 -4.760 -66.630 1.00 36.41 98 SER A CA 1
ATOM 778 C C . SER A 1 98 ? 30.702 -3.360 -67.171 1.00 36.41 98 SER A C 1
ATOM 780 O O . SER A 1 98 ? 29.764 -2.607 -67.433 1.00 36.41 98 SER A O 1
ATOM 782 N N . ALA A 1 99 ? 31.967 -3.044 -67.408 1.00 37.22 99 ALA A N 1
ATOM 783 C CA . ALA A 1 99 ? 32.367 -2.068 -68.413 1.00 37.22 99 ALA A CA 1
ATOM 784 C C . ALA A 1 99 ? 33.727 -2.510 -68.961 1.00 37.22 99 ALA A C 1
ATOM 786 O O . ALA A 1 99 ? 34.689 -2.633 -68.200 1.00 37.22 99 ALA A O 1
ATOM 787 N N . GLY A 1 100 ? 33.737 -2.854 -70.249 1.00 34.94 100 GLY A N 1
ATOM 788 C CA . GLY A 1 100 ? 34.950 -2.902 -71.063 1.00 34.94 100 GLY A CA 1
ATOM 789 C C . GLY A 1 100 ? 35.303 -1.524 -71.600 1.00 34.94 100 GLY A C 1
ATOM 790 O O . GLY A 1 100 ? 34.524 -0.575 -71.348 1.00 34.94 100 GLY A O 1
#

Radius of gyration: 24.81 Å; Cα contacts (8 Å, |Δi|>4): 46; chains: 1; bounding box: 49×26×84 Å

Mean predicted aligned error: 16.06 Å

Solvent-accessible surface area (backbone atoms only — not comparable to full-atom values): 6588 Å² total; per-residue (Å²): 134,80,81,79,63,81,74,61,60,76,72,41,98,84,44,43,72,70,58,50,62,75,64,36,62,86,81,60,56,79,60,62,68,34,37,50,43,82,73,30,68,65,59,48,48,49,47,63,71,76,36,54,74,67,57,37,65,63,42,49,64,55,45,45,55,50,12,32,47,76,5,58,61,60,91,78,74,84,78,78,76,79,80,75,86,73,79,82,78,90,82,83,81,89,78,88,78,89,78,133

Sequence (100 aa):
MSDYDVEAVDRLPFSTAEKAERYRTENYQGAVGLNWYRSDPTLQFMMAYYLQPDELAFAEPHLTRIGELMGGRWRGGPRKPTATRHGWNATTGGATTSAG